Protein AF-A0A348WEA0-F1 (afdb_monomer_lite)

Structure (mmCIF, N/CA/C/O backbone):
data_AF-A0A348WEA0-F1
#
_entry.id   AF-A0A348WEA0-F1
#
loop_
_atom_site.group_PDB
_atom_site.id
_atom_site.type_symbol
_atom_site.label_atom_id
_atom_site.label_alt_id
_atom_site.label_comp_id
_atom_site.label_asym_id
_atom_site.label_entity_id
_atom_site.label_seq_id
_atom_site.pdbx_PDB_ins_code
_atom_site.Cartn_x
_atom_site.Cartn_y
_atom_site.Cartn_z
_atom_site.occupancy
_atom_site.B_iso_or_equiv
_atom_site.auth_seq_id
_atom_site.auth_comp_id
_atom_site.auth_asym_id
_atom_site.auth_atom_id
_atom_site.pdbx_PDB_model_num
ATOM 1 N N . MET A 1 1 ? -14.529 12.213 -6.603 1.00 60.78 1 MET A N 1
ATOM 2 C CA . MET A 1 1 ? -13.351 11.674 -7.319 1.00 60.78 1 MET A CA 1
ATOM 3 C C . MET A 1 1 ? -13.503 11.960 -8.800 1.00 60.78 1 MET A C 1
ATOM 5 O O . MET A 1 1 ? -14.591 11.753 -9.313 1.00 60.78 1 MET A O 1
ATOM 9 N N . THR A 1 2 ? -12.466 12.445 -9.483 1.00 93.31 2 THR A N 1
ATOM 10 C CA . THR A 1 2 ? -12.501 12.594 -10.948 1.00 93.31 2 THR A CA 1
ATOM 11 C C . THR A 1 2 ? -11.990 11.315 -11.612 1.00 93.31 2 THR A C 1
ATOM 13 O O . THR A 1 2 ? -11.126 10.637 -11.051 1.00 93.31 2 THR A O 1
ATOM 16 N N . ASN A 1 3 ? -12.469 11.005 -12.822 1.00 93.81 3 ASN A N 1
ATOM 17 C CA . ASN A 1 3 ? -12.021 9.829 -13.590 1.00 93.81 3 ASN A CA 1
ATOM 18 C C . ASN A 1 3 ? -10.492 9.784 -13.748 1.00 93.81 3 ASN A C 1
ATOM 20 O O . ASN A 1 3 ? -9.889 8.716 -13.750 1.00 93.81 3 ASN A O 1
ATOM 24 N N . ARG A 1 4 ? -9.855 10.960 -13.809 1.00 94.88 4 ARG A N 1
ATOM 25 C CA . ARG A 1 4 ? -8.399 11.101 -13.881 1.00 94.88 4 ARG A CA 1
ATOM 26 C C . ARG A 1 4 ? -7.701 10.561 -12.631 1.00 94.88 4 ARG A C 1
ATOM 28 O O . ARG A 1 4 ? -6.762 9.787 -12.755 1.00 94.88 4 ARG A O 1
ATOM 35 N N . ILE A 1 5 ? -8.161 10.946 -11.439 1.00 95.88 5 ILE A N 1
ATOM 36 C CA . ILE A 1 5 ? -7.562 10.491 -10.173 1.00 95.88 5 ILE A CA 1
ATOM 37 C C . ILE A 1 5 ? -7.766 8.983 -10.002 1.00 95.88 5 ILE A C 1
ATOM 39 O O . ILE A 1 5 ? -6.832 8.288 -9.619 1.00 95.88 5 ILE A O 1
ATOM 43 N N . ALA A 1 6 ? -8.953 8.471 -10.342 1.00 95.38 6 ALA A N 1
ATOM 44 C CA . ALA A 1 6 ? -9.236 7.039 -10.273 1.00 95.38 6 ALA A CA 1
ATOM 45 C C . ALA A 1 6 ? -8.272 6.220 -11.149 1.00 95.38 6 ALA A C 1
ATOM 47 O O . ALA A 1 6 ? -7.729 5.220 -10.688 1.00 95.38 6 ALA A O 1
ATOM 48 N N . PHE A 1 7 ? -7.999 6.683 -12.374 1.00 97.25 7 PHE A N 1
ATOM 49 C CA . PHE A 1 7 ? -7.047 6.026 -13.270 1.00 97.25 7 PHE A CA 1
ATOM 50 C C . PHE A 1 7 ? -5.620 6.016 -12.707 1.00 97.25 7 PHE A C 1
ATOM 52 O O . PHE A 1 7 ? -4.974 4.971 -12.692 1.00 97.25 7 PHE A O 1
ATOM 59 N N . PHE A 1 8 ? -5.138 7.153 -12.192 1.00 97.06 8 PHE A N 1
ATOM 60 C CA . PHE A 1 8 ? -3.803 7.222 -11.588 1.00 97.06 8 PHE A CA 1
ATOM 61 C C . PHE A 1 8 ? -3.665 6.310 -10.368 1.00 97.06 8 PHE A C 1
ATOM 63 O O . PHE A 1 8 ? -2.645 5.643 -10.223 1.00 97.06 8 PHE A O 1
ATOM 70 N N . LEU A 1 9 ? -4.688 6.247 -9.513 1.00 96.81 9 LEU A N 1
ATOM 71 C CA . LEU A 1 9 ? -4.681 5.357 -8.353 1.00 96.81 9 LEU A CA 1
ATOM 72 C C . LEU A 1 9 ? -4.692 3.884 -8.769 1.00 96.81 9 LEU A C 1
ATOM 74 O O . LEU A 1 9 ? -3.920 3.101 -8.225 1.00 96.81 9 LEU A O 1
ATOM 78 N N . ALA A 1 10 ? -5.510 3.512 -9.756 1.00 96.62 10 ALA A N 1
ATOM 79 C CA . ALA A 1 10 ? -5.522 2.151 -10.283 1.00 96.62 10 ALA A CA 1
ATOM 80 C C . ALA A 1 10 ? -4.144 1.758 -10.839 1.00 96.62 10 ALA A C 1
ATOM 82 O O . ALA A 1 10 ? -3.629 0.692 -10.509 1.00 96.62 10 ALA A O 1
ATOM 83 N N . LEU A 1 11 ? -3.514 2.646 -11.614 1.00 97.88 11 LEU A N 1
ATOM 84 C CA . LEU A 1 11 ? -2.175 2.421 -12.152 1.00 97.88 11 LEU A CA 1
ATOM 85 C C . LEU A 1 11 ? -1.128 2.258 -11.039 1.00 97.88 11 LEU A C 1
ATOM 87 O O . LEU A 1 11 ? -0.320 1.334 -11.093 1.00 97.88 11 LEU A O 1
ATOM 91 N N . LEU A 1 12 ? -1.167 3.115 -10.015 1.00 97.69 12 LEU A N 1
ATOM 92 C CA . LEU A 1 12 ? -0.263 3.046 -8.866 1.00 97.69 12 LEU A CA 1
ATOM 93 C C . LEU A 1 12 ? -0.374 1.696 -8.139 1.00 97.69 12 LEU A C 1
ATOM 95 O O . LEU A 1 12 ? 0.643 1.075 -7.838 1.00 97.69 12 LEU A O 1
ATOM 99 N N . ILE A 1 13 ? -1.603 1.234 -7.889 1.00 96.44 13 ILE A N 1
ATOM 100 C CA . ILE A 1 13 ? -1.868 -0.047 -7.219 1.00 96.44 13 ILE A CA 1
ATOM 101 C C . ILE A 1 13 ? -1.327 -1.208 -8.058 1.00 96.44 13 ILE A C 1
ATOM 103 O O . ILE A 1 13 ? -0.635 -2.070 -7.523 1.00 96.44 13 ILE A O 1
ATOM 107 N N . VAL A 1 14 ? -1.592 -1.219 -9.369 1.00 97.88 14 VAL A N 1
ATOM 108 C CA . VAL A 1 14 ? -1.111 -2.282 -10.266 1.00 97.88 14 VAL A CA 1
ATOM 109 C C . VAL A 1 14 ? 0.415 -2.333 -10.291 1.00 97.88 14 VAL A C 1
ATOM 111 O O . VAL A 1 14 ? 0.982 -3.413 -10.157 1.00 97.88 14 VAL A O 1
ATOM 114 N N . ILE A 1 15 ? 1.089 -1.184 -10.403 1.00 97.81 15 ILE A N 1
ATOM 115 C CA . ILE A 1 15 ? 2.557 -1.122 -10.362 1.00 97.81 15 ILE A CA 1
ATOM 116 C C . ILE A 1 15 ? 3.079 -1.658 -9.024 1.00 97.81 15 ILE A C 1
ATOM 118 O O . ILE A 1 15 ? 3.996 -2.473 -9.018 1.00 97.81 15 ILE A O 1
ATOM 122 N N . GLY A 1 16 ? 2.477 -1.252 -7.903 1.00 96.56 16 GLY A N 1
ATOM 123 C CA . GLY A 1 16 ? 2.856 -1.738 -6.576 1.00 96.56 16 GLY A CA 1
ATOM 124 C C . GLY A 1 16 ? 2.735 -3.258 -6.442 1.00 96.56 16 GLY A C 1
ATOM 125 O O . GLY A 1 16 ? 3.664 -3.895 -5.954 1.00 96.56 16 GLY A O 1
ATOM 126 N N . LEU A 1 17 ? 1.642 -3.846 -6.937 1.00 96.81 17 LEU A N 1
ATOM 127 C CA . LEU A 1 17 ? 1.453 -5.300 -6.940 1.00 96.81 17 LEU A CA 1
ATOM 128 C C . LEU A 1 17 ? 2.483 -6.006 -7.824 1.00 96.81 17 LEU A C 1
ATOM 130 O O . LEU A 1 17 ? 3.078 -6.986 -7.393 1.00 96.81 17 LEU A O 1
ATOM 134 N N . VAL A 1 18 ? 2.727 -5.507 -9.041 1.00 97.56 18 VAL A N 1
ATOM 135 C CA . VAL A 1 18 ? 3.728 -6.100 -9.944 1.00 97.56 18 VAL A CA 1
ATOM 136 C C . VAL A 1 18 ? 5.106 -6.102 -9.287 1.00 97.56 18 VAL A C 1
ATOM 138 O O . VAL A 1 18 ? 5.748 -7.146 -9.258 1.00 97.56 18 VAL A O 1
ATOM 141 N N . LEU A 1 19 ? 5.530 -4.974 -8.709 1.00 97.38 19 LEU A N 1
ATOM 142 C CA . LEU A 1 19 ? 6.812 -4.875 -8.008 1.00 97.38 19 LEU A CA 1
ATOM 143 C C . LEU A 1 19 ? 6.886 -5.833 -6.810 1.00 97.38 19 LEU A C 1
ATOM 145 O O . LEU A 1 19 ? 7.913 -6.477 -6.595 1.00 97.38 19 LEU A O 1
ATOM 149 N N . ASP A 1 20 ? 5.803 -5.955 -6.046 1.00 96.25 20 ASP A 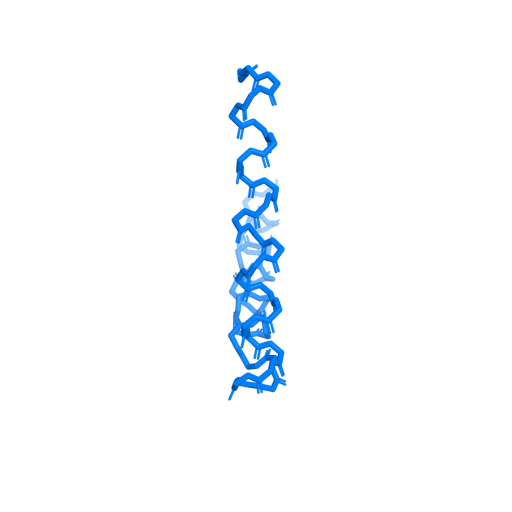N 1
ATOM 150 C CA . ASP A 1 20 ? 5.736 -6.863 -4.903 1.00 96.25 20 ASP A CA 1
ATOM 151 C C . ASP A 1 20 ? 5.871 -8.332 -5.328 1.00 96.25 20 ASP A C 1
ATOM 153 O O . ASP A 1 20 ? 6.658 -9.076 -4.745 1.00 96.25 20 ASP A O 1
ATOM 157 N N . PHE A 1 21 ? 5.187 -8.742 -6.398 1.00 95.81 21 PHE A N 1
ATOM 158 C CA . PHE A 1 21 ? 5.306 -10.099 -6.929 1.00 95.81 21 PHE A CA 1
ATOM 159 C C . PHE A 1 21 ? 6.682 -10.383 -7.540 1.00 95.81 21 PHE A C 1
ATOM 161 O O . PHE A 1 21 ? 7.180 -11.497 -7.394 1.00 95.81 21 PHE A O 1
ATOM 168 N N . THR A 1 22 ? 7.319 -9.408 -8.199 1.00 96.94 22 THR A N 1
ATOM 169 C CA . THR A 1 22 ? 8.616 -9.628 -8.859 1.00 96.94 22 THR A CA 1
ATOM 170 C C . THR A 1 22 ? 9.803 -9.599 -7.903 1.00 96.94 22 THR A C 1
ATOM 172 O O . THR A 1 22 ? 10.752 -10.347 -8.109 1.00 96.94 22 THR A O 1
ATOM 175 N N . TYR A 1 23 ? 9.787 -8.729 -6.888 1.00 96.12 23 TYR A N 1
ATOM 176 C CA . TYR A 1 23 ? 10.935 -8.530 -5.992 1.00 96.12 23 TYR A CA 1
ATOM 177 C C . TYR A 1 23 ? 10.745 -9.170 -4.617 1.00 96.12 23 TYR A C 1
ATOM 179 O O . TYR A 1 23 ? 11.707 -9.665 -4.035 1.00 96.12 23 TYR A O 1
ATOM 187 N N . GLN A 1 24 ? 9.518 -9.166 -4.097 1.00 94.06 24 GLN A N 1
ATOM 188 C CA . GLN A 1 24 ? 9.198 -9.628 -2.743 1.00 94.06 24 GLN A CA 1
ATOM 189 C C . GLN A 1 24 ? 8.353 -10.905 -2.744 1.00 94.06 24 GLN A C 1
ATOM 191 O O . GLN A 1 24 ? 7.867 -11.314 -1.698 1.00 94.06 24 GLN A O 1
ATOM 196 N N . HIS A 1 25 ? 8.162 -11.531 -3.912 1.00 93.00 25 HIS A N 1
ATOM 197 C CA . HIS A 1 25 ? 7.425 -12.787 -4.078 1.00 93.00 25 HIS A CA 1
ATOM 198 C C . HIS A 1 25 ? 5.997 -12.762 -3.488 1.00 93.00 25 HIS A C 1
ATOM 200 O O . HIS A 1 25 ? 5.433 -13.809 -3.179 1.00 93.00 25 HIS A O 1
ATOM 206 N N . GLY A 1 26 ? 5.394 -11.572 -3.362 1.00 91.75 26 GLY A N 1
ATOM 207 C CA . GLY A 1 26 ? 4.048 -11.383 -2.811 1.00 91.75 26 GLY A CA 1
ATOM 208 C C . GLY A 1 26 ? 3.973 -11.158 -1.293 1.00 91.75 26 GLY A C 1
ATOM 209 O O . GLY A 1 26 ? 2.866 -11.038 -0.759 1.00 91.75 26 GLY A O 1
ATOM 210 N N . ASP A 1 27 ? 5.103 -11.088 -0.581 1.00 95.50 27 ASP A N 1
ATOM 211 C CA . ASP A 1 27 ? 5.129 -10.930 0.880 1.00 95.50 27 ASP A CA 1
ATOM 212 C C . ASP A 1 27 ? 4.448 -9.634 1.352 1.00 95.50 27 ASP A C 1
ATOM 214 O O . ASP A 1 27 ? 3.728 -9.634 2.358 1.00 95.50 27 ASP A O 1
ATOM 218 N N . GLY A 1 28 ? 4.617 -8.526 0.621 1.00 94.50 28 GLY A N 1
ATOM 219 C CA . GLY A 1 28 ? 3.983 -7.251 0.954 1.00 94.50 28 GLY A CA 1
ATOM 220 C C . GLY A 1 28 ? 2.463 -7.317 0.820 1.00 94.50 28 GLY A C 1
ATOM 221 O O . GLY A 1 28 ? 1.731 -6.873 1.710 1.00 94.50 28 GLY A O 1
ATOM 222 N N . THR A 1 29 ? 1.970 -7.940 -0.248 1.00 95.12 29 THR A N 1
ATOM 223 C CA . THR A 1 29 ? 0.538 -8.163 -0.467 1.00 95.12 29 THR A CA 1
ATOM 224 C C . THR A 1 29 ? -0.047 -9.074 0.614 1.00 95.12 29 THR A C 1
ATOM 226 O O . THR A 1 29 ? -1.094 -8.756 1.18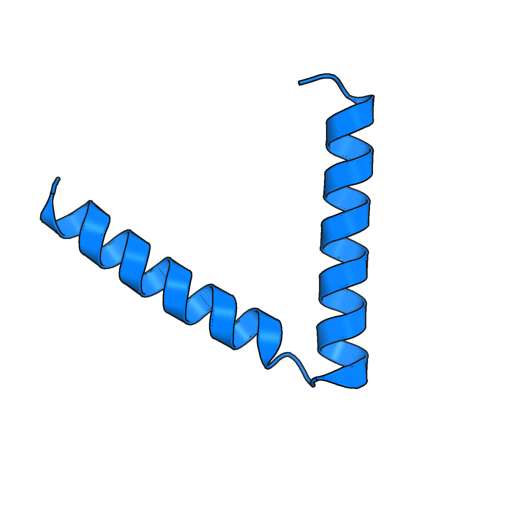3 1.00 95.12 29 THR A O 1
ATOM 229 N N . LEU A 1 30 ? 0.642 -10.163 0.973 1.00 96.06 30 LEU A N 1
ATOM 230 C CA . LEU A 1 30 ? 0.223 -11.065 2.054 1.00 96.06 30 LEU A CA 1
ATOM 231 C C . LEU A 1 30 ? 0.165 -10.353 3.412 1.00 96.06 30 LEU A C 1
ATOM 233 O O . LEU A 1 30 ? -0.792 -10.531 4.173 1.00 96.06 30 LEU A O 1
ATOM 237 N N . PHE A 1 31 ? 1.152 -9.506 3.707 1.00 96.19 31 PHE A N 1
ATOM 238 C C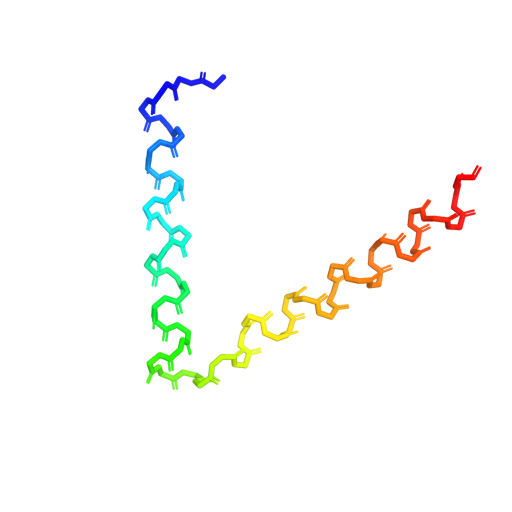A . PHE A 1 31 ? 1.158 -8.689 4.917 1.00 96.19 31 PHE A CA 1
ATOM 239 C C . PHE A 1 31 ? -0.062 -7.759 4.983 1.00 96.19 31 PHE A C 1
ATOM 241 O O . PHE A 1 31 ? -0.747 -7.711 6.011 1.00 96.19 31 PHE A O 1
ATOM 248 N N . LEU A 1 32 ? -0.365 -7.055 3.887 1.00 95.94 32 LEU A N 1
ATOM 249 C CA . LEU A 1 32 ? -1.525 -6.165 3.805 1.00 95.94 32 LEU A CA 1
ATOM 250 C C . LEU A 1 32 ? -2.837 -6.930 3.992 1.00 95.94 32 LEU A C 1
ATOM 252 O O . LEU A 1 32 ? -3.676 -6.503 4.785 1.00 95.94 32 LEU A O 1
ATOM 256 N N . LEU A 1 33 ? -2.997 -8.083 3.335 1.00 96.69 33 LEU A N 1
ATOM 257 C CA . LEU A 1 33 ? -4.187 -8.927 3.471 1.00 96.69 33 LEU A CA 1
ATOM 258 C C . LEU A 1 33 ? -4.428 -9.351 4.924 1.00 96.69 33 LEU A C 1
ATOM 260 O O . LEU A 1 33 ? -5.551 -9.239 5.412 1.00 96.69 33 LEU A O 1
ATOM 264 N N . ARG A 1 34 ? -3.379 -9.758 5.650 1.00 97.06 34 ARG A N 1
ATOM 265 C CA . ARG A 1 34 ? -3.489 -10.135 7.070 1.00 97.06 34 ARG A CA 1
ATOM 266 C C . ARG A 1 34 ? -3.890 -8.961 7.967 1.00 97.06 34 ARG A C 1
ATOM 268 O O . ARG A 1 34 ? -4.593 -9.139 8.959 1.00 97.06 34 ARG A O 1
ATOM 275 N N . LYS A 1 35 ? -3.425 -7.749 7.663 1.00 97.06 35 LYS A N 1
ATOM 276 C CA . LYS A 1 35 ? -3.821 -6.548 8.415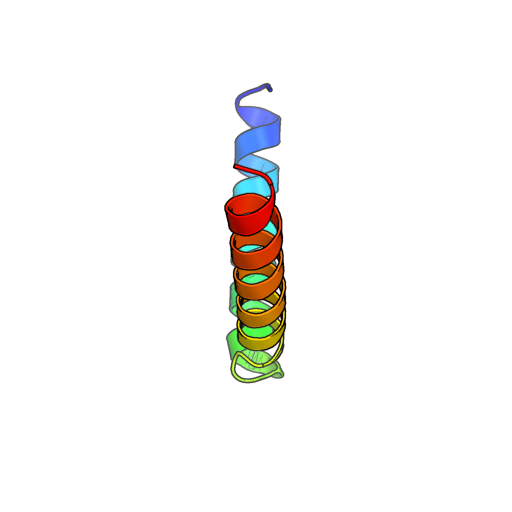 1.00 97.06 35 LYS A CA 1
ATOM 277 C C . LYS A 1 35 ? -5.259 -6.144 8.111 1.00 97.06 35 LYS A C 1
ATOM 279 O O . LYS A 1 35 ? -5.983 -5.776 9.032 1.00 97.06 35 LYS A O 1
ATOM 284 N N . LEU A 1 36 ? -5.679 -6.261 6.853 1.00 97.06 36 LEU A N 1
ATOM 285 C CA . LEU A 1 36 ? -7.060 -6.015 6.450 1.00 97.06 36 LEU A CA 1
ATOM 286 C C . LEU A 1 36 ? -8.020 -7.023 7.084 1.00 97.06 36 LEU A C 1
ATOM 288 O O . LEU A 1 36 ? -9.059 -6.605 7.579 1.00 97.06 36 LEU A O 1
ATOM 292 N N . SER A 1 37 ? -7.670 -8.312 7.148 1.00 97.12 37 SER A N 1
ATOM 293 C CA . SER A 1 37 ? -8.512 -9.312 7.818 1.00 97.12 37 SER A CA 1
ATOM 294 C C . SER A 1 37 ? -8.703 -8.988 9.301 1.00 97.12 37 SER A C 1
ATOM 296 O O . SER A 1 37 ? -9.832 -8.978 9.777 1.00 97.12 37 SER A O 1
ATOM 298 N N . ALA A 1 38 ? -7.633 -8.607 10.006 1.00 97.12 38 ALA A N 1
ATOM 299 C CA . ALA A 1 38 ? -7.722 -8.174 11.401 1.00 97.12 38 ALA A CA 1
ATOM 300 C C . ALA A 1 38 ? -8.574 -6.900 11.570 1.00 97.12 38 ALA A C 1
ATOM 302 O O . ALA A 1 38 ? -9.326 -6.772 12.533 1.00 97.12 38 ALA A O 1
ATOM 303 N N . ALA A 1 39 ? -8.488 -5.954 10.628 1.00 97.06 39 ALA A N 1
ATOM 304 C CA . ALA A 1 39 ? -9.326 -4.756 10.638 1.00 97.06 39 ALA A CA 1
ATOM 305 C C . ALA A 1 39 ? -10.808 -5.085 10.392 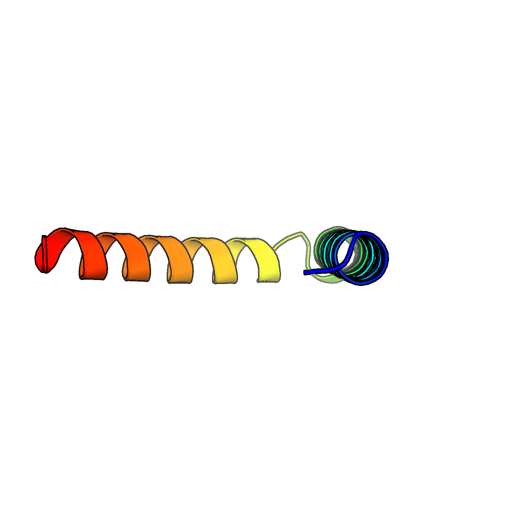1.00 97.06 39 ALA A C 1
ATOM 307 O O . ALA A 1 39 ? -11.678 -4.490 11.027 1.00 97.06 39 ALA A O 1
ATOM 308 N N . ILE A 1 40 ? -11.096 -6.047 9.509 1.00 96.94 40 ILE A N 1
ATOM 309 C CA . ILE A 1 40 ? -12.450 -6.559 9.267 1.00 96.94 40 ILE A CA 1
ATOM 310 C C . ILE A 1 40 ? -12.989 -7.244 10.524 1.00 96.94 40 ILE A C 1
ATOM 312 O O . ILE A 1 40 ? -14.118 -6.966 10.908 1.00 96.94 40 ILE A O 1
ATOM 316 N N . GLU A 1 41 ? -12.199 -8.095 11.183 1.00 96.56 41 GLU A N 1
ATOM 317 C CA . GLU A 1 41 ? -12.580 -8.748 12.444 1.00 96.56 41 GLU A CA 1
ATOM 318 C C . G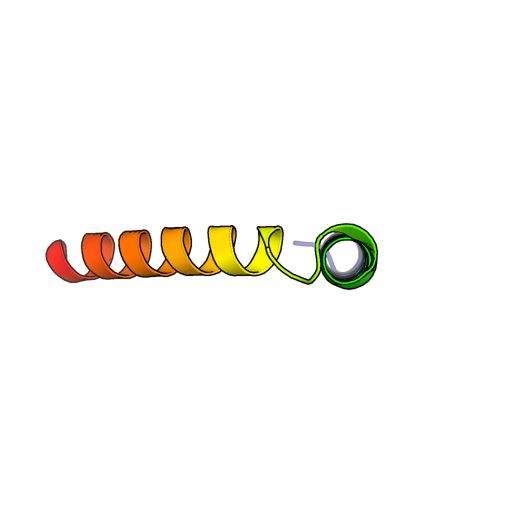LU A 1 41 ? -12.875 -7.724 13.545 1.00 96.56 41 GLU A C 1
ATOM 320 O O . GLU A 1 41 ? -13.897 -7.816 14.223 1.00 96.56 41 GLU A O 1
ATOM 325 N N . TRP A 1 42 ? -12.023 -6.707 13.683 1.00 96.50 42 TRP A N 1
ATOM 326 C CA . TRP A 1 42 ? -12.252 -5.605 14.612 1.00 96.50 42 TRP A CA 1
ATOM 327 C C . TRP A 1 42 ? -13.546 -4.858 14.281 1.00 96.50 42 TRP A C 1
ATOM 329 O O . TRP A 1 42 ? -14.368 -4.651 15.165 1.00 96.50 42 TRP A O 1
ATOM 339 N N . LEU A 1 43 ? -13.783 -4.504 13.014 1.00 96.44 43 LEU A N 1
ATOM 340 C CA . LEU A 1 43 ? -15.021 -3.839 12.597 1.00 96.44 43 LEU A CA 1
ATOM 341 C C . LEU A 1 43 ? -16.256 -4.724 12.836 1.00 96.44 43 LEU A C 1
ATOM 343 O O . LEU A 1 43 ? -17.296 -4.222 13.253 1.00 96.44 43 LEU A O 1
ATOM 347 N N . ALA A 1 44 ? -16.136 -6.032 12.602 1.00 95.19 44 ALA A N 1
ATOM 348 C CA . ALA A 1 44 ? -17.194 -7.006 12.838 1.00 95.19 44 ALA A CA 1
ATOM 349 C C . ALA A 1 44 ? -17.542 -7.151 14.325 1.00 95.19 44 ALA A C 1
ATOM 351 O O . ALA A 1 44 ? -18.696 -7.433 14.626 1.00 95.19 44 ALA A O 1
ATOM 352 N N . PHE A 1 45 ? -16.583 -6.938 15.232 1.00 95.00 45 PHE A N 1
ATOM 353 C CA . PHE A 1 45 ? -16.834 -6.876 16.674 1.00 95.00 45 PHE A CA 1
ATOM 354 C C . PHE A 1 45 ? -17.674 -5.653 17.078 1.00 95.00 45 PHE A C 1
ATOM 356 O O . PHE A 1 45 ? -18.487 -5.755 17.991 1.00 95.00 45 PHE A O 1
ATOM 363 N N . TRP A 1 46 ? -17.490 -4.505 16.416 1.00 91.69 46 TRP A N 1
ATOM 364 C CA . TRP A 1 46 ? -18.251 -3.280 16.711 1.00 91.69 46 TRP A CA 1
ATOM 365 C C . TRP A 1 46 ? -19.628 -3.221 16.055 1.00 91.69 46 TRP A C 1
ATOM 367 O O . TRP A 1 46 ? -20.413 -2.338 16.404 1.00 91.69 46 TRP A O 1
ATOM 377 N N . ARG A 1 47 ? -19.897 -4.095 15.082 1.00 79.81 47 ARG A N 1
ATOM 378 C CA . ARG A 1 47 ? -21.227 -4.235 14.490 1.00 79.81 47 ARG A CA 1
ATOM 379 C C . ARG A 1 47 ? -22.155 -4.955 15.458 1.00 79.81 47 ARG A C 1
ATOM 381 O O . ARG A 1 47 ? -23.250 -4.407 15.696 1.00 79.81 47 ARG A O 1
#

Organism: NCBI:txid314263

Radius of gyration: 14.26 Å; chains: 1; bounding box: 32×25×31 Å

Sequence (47 aa):
MTNRIAFFLALLIVIGLVLDFTYQHGDGTLFLLRKLSAAIEWLAFWR

pLDDT: mean 94.94, std 5.74, range [60.78, 97.88]

Secondary structure (DSSP, 8-state):
--HHHHHHHHHHHHHHHHHHHHHSTTHHHHHHHHHHHHHHHHHHHH-

Foldseek 3Di:
DDPVVVVVVVVVVVVVQVCCCVPVVCPVVVVVVVVVVVVVVVVVVVD